Protein AF-A0A7K9JG70-F1 (afdb_monomer)

Organism: NCBI:txid381031

InterPro domains:
  IPR000834 Peptidase M14, carboxypeptidase A [PF00246] (1-98)
  IPR000834 Peptidase M14, carboxypeptidase A [PS52035] (1-98)
  IPR050753 Peptidase M14 domain-containing protein [PTHR11532] (1-98)
  IPR057247 Zinc carboxypeptidases, zinc-binding region 2 [PS00133] (13-23)

Foldseek 3Di:
DPPDPDDDDDDDDDQFQAAEADDQADPDPPDFADPDADPPNVVRQVVRLVVQCPDPQSVDPPDDGSDDDDCVVVSRYDHNRRVGHDPPDPNNCVVPPD

Structure (mmCIF, N/CA/C/O backbone):
data_AF-A0A7K9JG70-F1
#
_entry.id   AF-A0A7K9JG70-F1
#
loop_
_atom_site.group_PDB
_atom_site.id
_atom_site.type_symb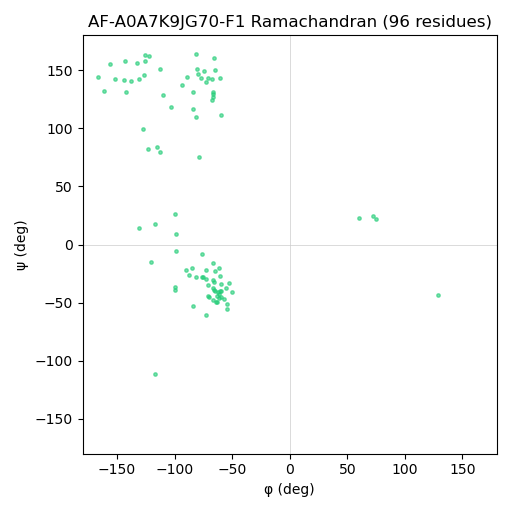ol
_atom_site.label_atom_id
_atom_site.label_alt_id
_atom_site.label_comp_id
_atom_site.label_asym_id
_atom_site.label_entity_id
_atom_site.label_seq_id
_atom_site.pdbx_PDB_ins_code
_atom_site.Cartn_x
_atom_site.Cartn_y
_atom_site.Cartn_z
_atom_site.occupancy
_atom_site.B_iso_or_equiv
_atom_site.auth_seq_id
_atom_site.auth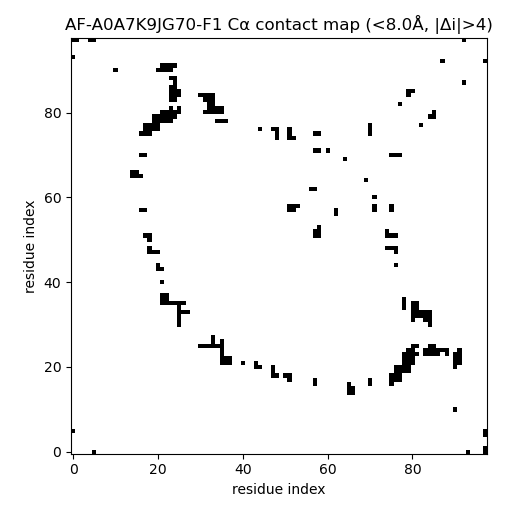_comp_id
_atom_site.auth_asym_id
_atom_site.auth_atom_id
_atom_site.pdbx_PDB_model_num
ATOM 1 N N . MET A 1 1 ? -14.573 10.671 7.419 1.00 67.69 1 MET A N 1
ATOM 2 C CA . MET A 1 1 ? -15.121 9.327 7.702 1.00 67.69 1 MET A CA 1
ATOM 3 C C . MET A 1 1 ? -15.716 9.270 9.112 1.00 67.69 1 MET A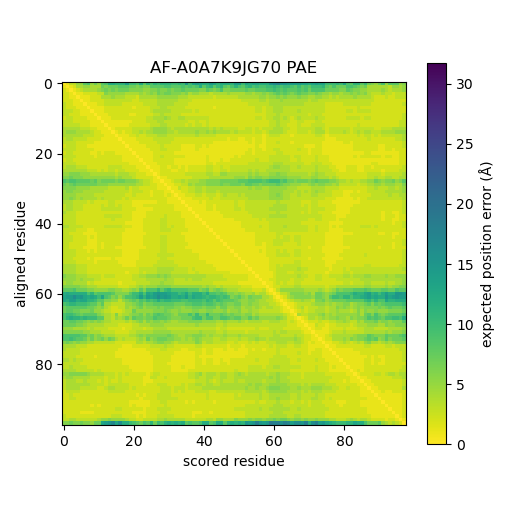 C 1
ATOM 5 O O . MET A 1 1 ? -15.209 8.562 9.954 1.00 67.69 1 MET A O 1
ATOM 9 N N . GLN A 1 2 ? -16.772 10.040 9.401 1.00 83.69 2 GLN A N 1
ATOM 10 C CA . GLN A 1 2 ? -17.353 10.103 10.763 1.00 83.69 2 GLN A CA 1
ATOM 11 C C . GLN A 1 2 ? -18.826 9.679 10.817 1.00 83.69 2 GLN A C 1
ATOM 13 O O . GLN A 1 2 ? -19.368 9.421 11.883 1.00 83.69 2 GLN A O 1
ATOM 18 N N . ARG A 1 3 ? -19.490 9.610 9.657 1.00 92.38 3 ARG A N 1
ATOM 19 C CA . ARG A 1 3 ? -20.919 9.290 9.566 1.00 92.38 3 ARG A CA 1
ATOM 20 C C . ARG A 1 3 ? -21.210 7.789 9.649 1.00 92.38 3 ARG A C 1
ATOM 22 O O . ARG A 1 3 ? -22.298 7.415 10.068 1.00 92.38 3 ARG A O 1
ATOM 29 N N . TYR A 1 4 ? -20.266 6.953 9.221 1.00 94.38 4 TYR A N 1
ATOM 30 C CA . TYR A 1 4 ? -20.413 5.501 9.179 1.00 94.38 4 TYR A CA 1
ATOM 31 C C . TYR A 1 4 ? -19.190 4.837 9.817 1.00 94.38 4 TYR A C 1
ATOM 33 O O . TYR A 1 4 ? -18.079 5.329 9.594 1.00 94.38 4 TYR A O 1
ATOM 41 N N . PRO A 1 5 ? -19.375 3.730 10.558 1.00 94.62 5 PRO A N 1
ATOM 42 C CA . PRO A 1 5 ? -18.284 2.971 11.159 1.00 94.62 5 PRO A CA 1
ATOM 43 C C . PRO A 1 5 ? -17.619 2.081 10.098 1.00 94.62 5 PRO A C 1
ATOM 45 O O . PRO A 1 5 ? -17.881 0.881 10.013 1.00 94.62 5 PRO A O 1
ATOM 48 N N . PHE A 1 6 ? -16.815 2.684 9.221 1.00 95.25 6 PHE A N 1
ATOM 49 C CA . PHE A 1 6 ? -16.050 1.937 8.223 1.00 95.25 6 PHE A CA 1
ATOM 50 C C . PHE A 1 6 ? -14.985 1.074 8.913 1.00 95.25 6 PHE A C 1
ATOM 52 O O . PHE A 1 6 ? -14.228 1.576 9.731 1.00 95.25 6 PHE A O 1
ATOM 59 N N . VAL A 1 7 ? -14.928 -0.217 8.570 1.00 95.44 7 VAL A N 1
ATOM 60 C CA . VAL A 1 7 ? -13.969 -1.179 9.157 1.00 95.44 7 VAL A CA 1
ATOM 61 C C . VAL A 1 7 ? -12.770 -1.420 8.238 1.00 95.44 7 VAL A C 1
ATOM 63 O O . VAL A 1 7 ? -11.646 -1.585 8.696 1.00 95.44 7 VAL A O 1
ATOM 66 N N . LEU A 1 8 ? -13.005 -1.442 6.927 1.00 95.69 8 LEU A N 1
ATOM 67 C CA . LEU A 1 8 ? -11.981 -1.619 5.906 1.00 95.69 8 LEU A CA 1
ATOM 68 C C . LEU A 1 8 ? -12.267 -0.654 4.761 1.00 95.69 8 LEU A C 1
ATOM 70 O O . LEU A 1 8 ? -13.422 -0.456 4.377 1.00 95.69 8 LEU A O 1
ATOM 74 N N . SER A 1 9 ? -11.215 -0.064 4.207 1.00 95.94 9 SER A N 1
ATOM 75 C CA . SER A 1 9 ? -11.310 0.810 3.045 1.00 95.94 9 SER A CA 1
ATOM 76 C C . SER A 1 9 ? -10.108 0.617 2.129 1.00 95.94 9 SER A C 1
ATOM 78 O O . SER A 1 9 ? -9.058 0.139 2.552 1.00 95.94 9 SER A O 1
ATOM 80 N N . ALA A 1 10 ? -10.289 0.984 0.866 1.00 96.94 10 ALA A N 1
ATOM 81 C CA . ALA A 1 10 ? -9.229 1.100 -0.120 1.00 96.94 10 ALA A CA 1
ATOM 82 C C . ALA A 1 10 ? -9.555 2.292 -1.025 1.00 96.94 10 ALA A C 1
ATOM 84 O O . ALA A 1 10 ? -10.721 2.514 -1.363 1.00 96.94 10 ALA A O 1
ATOM 85 N N . ASN A 1 11 ? -8.539 3.053 -1.420 1.00 95.75 11 ASN A N 1
ATOM 86 C CA . ASN A 1 11 ? -8.646 4.054 -2.477 1.00 95.75 11 ASN A CA 1
ATOM 87 C C . ASN A 1 11 ? -7.806 3.620 -3.681 1.00 95.75 11 ASN A C 1
ATOM 89 O O . ASN A 1 11 ? -6.853 2.857 -3.550 1.00 95.75 11 ASN A O 1
ATOM 93 N N . LEU A 1 12 ? -8.228 4.038 -4.873 1.00 96.88 12 LEU A N 1
ATOM 94 C CA . LEU A 1 12 ? -7.643 3.588 -6.131 1.00 96.88 12 LEU A CA 1
ATOM 95 C C . LEU A 1 12 ? -6.881 4.738 -6.779 1.00 96.88 12 LEU A C 1
ATOM 97 O O . LEU A 1 12 ? -7.427 5.823 -6.975 1.00 96.88 12 LEU A O 1
ATOM 101 N N . HIS A 1 13 ? -5.632 4.465 -7.137 1.00 95.56 13 HIS A N 1
ATOM 102 C CA . HIS A 1 13 ? -4.734 5.383 -7.825 1.00 95.56 13 HIS A CA 1
ATOM 103 C C . HIS A 1 13 ? -4.256 4.766 -9.145 1.00 95.56 13 HIS A C 1
ATOM 105 O O . HIS A 1 13 ? -4.341 3.555 -9.349 1.00 95.56 13 HIS A O 1
ATOM 111 N N . GLY A 1 14 ? -3.747 5.611 -10.041 1.00 94.31 14 GLY A N 1
ATOM 112 C CA . GLY A 1 14 ? -3.067 5.200 -11.268 1.00 94.31 14 GLY A CA 1
ATOM 113 C C . GLY A 1 14 ? -1.683 5.842 -11.365 1.00 94.31 14 GLY A C 1
ATOM 114 O O . GLY A 1 14 ? -1.432 6.869 -10.741 1.00 94.31 14 GLY A O 1
ATOM 115 N N . GLY A 1 15 ? -0.798 5.231 -12.153 1.00 93.06 15 GLY A N 1
ATOM 116 C CA . GLY A 1 15 ? 0.587 5.674 -12.364 1.00 93.06 15 GLY A CA 1
ATOM 117 C C . GLY A 1 15 ? 1.582 4.538 -12.145 1.00 93.06 15 GLY A C 1
ATOM 118 O O . GLY A 1 15 ? 2.438 4.294 -12.981 1.00 93.06 15 GLY A O 1
ATOM 119 N N . GLU A 1 16 ? 1.378 3.757 -11.089 1.00 94.00 16 GLU A N 1
ATOM 120 C CA . GLU A 1 16 ? 2.121 2.526 -10.825 1.00 94.00 16 GLU A CA 1
ATOM 121 C C . GLU A 1 16 ? 1.175 1.346 -10.633 1.00 94.00 16 GLU A C 1
ATOM 123 O O . GLU A 1 16 ? -0.023 1.510 -10.397 1.00 94.00 16 GLU A O 1
ATOM 128 N N . LEU A 1 17 ? 1.727 0.139 -10.736 1.00 94.25 17 LEU A N 1
ATOM 129 C CA . LEU A 1 17 ? 0.986 -1.097 -10.515 1.00 94.25 17 LEU A CA 1
ATOM 130 C C . LEU A 1 17 ? 1.558 -1.811 -9.285 1.00 94.25 17 LEU A C 1
ATOM 132 O O . LEU A 1 17 ? 2.433 -2.676 -9.388 1.00 94.25 17 LEU A O 1
ATOM 136 N N . VAL A 1 18 ? 1.069 -1.376 -8.125 1.00 96.00 18 VAL A N 1
ATOM 137 C CA . VAL A 1 18 ? 1.478 -1.774 -6.773 1.00 96.00 18 VAL A CA 1
ATOM 138 C C . VAL A 1 18 ? 0.320 -1.515 -5.806 1.00 96.00 18 VAL A C 1
ATOM 140 O O . VAL A 1 18 ? -0.523 -0.656 -6.069 1.00 96.00 18 VAL A O 1
ATOM 143 N N . VAL A 1 19 ? 0.274 -2.237 -4.689 1.00 97.88 19 VAL A N 1
ATOM 144 C CA . VAL A 1 19 ? -0.598 -1.914 -3.554 1.00 97.88 19 VAL A CA 1
ATOM 145 C C . VAL A 1 19 ? 0.236 -1.266 -2.456 1.00 97.88 19 VAL A C 1
ATOM 147 O O . VAL A 1 19 ? 1.158 -1.888 -1.924 1.00 97.88 19 VAL A O 1
ATOM 150 N N . THR A 1 20 ? -0.082 -0.022 -2.111 1.00 97.62 20 THR A N 1
ATOM 151 C CA . THR A 1 20 ? 0.531 0.655 -0.968 1.00 97.62 20 THR A CA 1
ATOM 152 C C . THR A 1 20 ? -0.270 0.384 0.298 1.00 97.62 20 THR A C 1
ATOM 154 O O . THR A 1 20 ? -1.496 0.272 0.264 1.00 97.62 20 THR A O 1
ATOM 157 N N . TYR A 1 21 ? 0.423 0.257 1.424 1.00 98.06 21 TYR A N 1
ATOM 158 C CA . TYR A 1 21 ? -0.206 0.139 2.735 1.00 98.06 21 TYR A CA 1
ATOM 159 C C . TYR A 1 21 ? 0.452 1.080 3.756 1.00 98.06 21 TYR A C 1
ATOM 161 O O . TYR A 1 21 ? 1.616 1.452 3.569 1.00 98.06 21 TYR A O 1
ATOM 169 N N . PRO A 1 22 ? -0.264 1.473 4.828 1.00 97.88 22 PRO A N 1
ATOM 170 C CA . PRO A 1 22 ? 0.197 2.530 5.724 1.00 97.88 22 PRO A CA 1
ATOM 171 C C . PRO A 1 22 ? 1.477 2.170 6.506 1.00 97.88 22 PRO A C 1
ATOM 173 O O . PRO A 1 22 ? 1.808 0.996 6.681 1.00 97.88 22 PRO A O 1
ATOM 176 N N . PHE A 1 23 ? 2.207 3.147 7.046 1.00 97.88 23 PHE A N 1
ATOM 177 C CA . PHE A 1 23 ? 1.994 4.588 6.853 1.00 97.88 23 PHE A CA 1
ATOM 178 C C . PHE A 1 23 ? 2.567 5.099 5.527 1.00 97.88 23 PHE A C 1
ATOM 180 O O . PHE A 1 23 ? 3.557 4.558 5.031 1.00 97.88 23 PHE A O 1
ATOM 187 N N . ASP A 1 24 ? 1.962 6.155 4.985 1.00 97.56 24 ASP A N 1
ATOM 188 C CA . ASP A 1 24 ? 2.438 6.871 3.799 1.00 97.56 24 ASP A CA 1
ATOM 189 C C . ASP A 1 24 ? 3.442 7.979 4.154 1.00 97.56 24 ASP A C 1
ATOM 191 O O . ASP A 1 24 ? 4.303 8.316 3.342 1.00 97.56 24 ASP A O 1
ATOM 195 N N . MET A 1 25 ? 3.382 8.534 5.366 1.00 97.25 25 MET A N 1
ATOM 196 C CA . MET A 1 25 ? 4.356 9.516 5.845 1.00 97.25 25 MET A CA 1
ATOM 197 C C . MET A 1 25 ? 5.498 8.862 6.634 1.00 97.25 25 MET A C 1
ATOM 199 O O . MET A 1 25 ? 5.290 8.013 7.502 1.00 97.25 25 MET A O 1
ATOM 203 N N . TH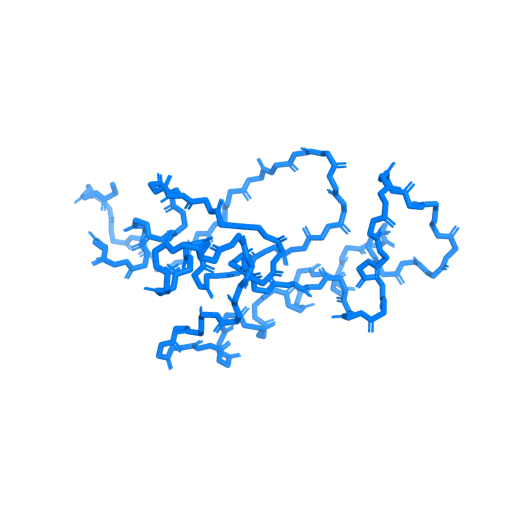R A 1 26 ? 6.727 9.307 6.376 1.00 97.12 26 THR A N 1
ATOM 204 C CA . THR A 1 26 ? 7.908 8.912 7.154 1.00 97.12 26 THR A CA 1
ATOM 205 C C . THR A 1 26 ? 7.847 9.458 8.583 1.00 97.12 26 THR A C 1
ATOM 207 O O . THR A 1 26 ? 7.444 10.598 8.819 1.00 97.12 26 THR A O 1
ATOM 210 N N . ARG A 1 27 ? 8.315 8.676 9.563 1.00 93.62 27 ARG A N 1
ATOM 211 C CA . ARG A 1 27 ? 8.471 9.161 10.951 1.00 93.62 27 ARG A CA 1
ATOM 212 C C . ARG A 1 27 ? 9.543 10.239 11.067 1.00 93.62 27 ARG A C 1
ATOM 214 O O . ARG A 1 27 ? 9.402 11.181 11.845 1.00 93.62 27 ARG A O 1
ATOM 221 N N . THR A 1 28 ? 10.623 10.096 10.307 1.00 94.75 28 THR A N 1
ATOM 222 C CA . THR A 1 28 ? 11.711 11.072 10.272 1.00 94.75 28 THR A CA 1
ATOM 223 C C . THR A 1 28 ? 11.381 12.199 9.290 1.00 94.75 28 THR A C 1
ATOM 225 O O . THR A 1 28 ? 11.300 11.956 8.085 1.00 94.75 28 THR A O 1
ATOM 228 N N . TYR A 1 29 ? 11.254 13.441 9.781 1.00 87.38 29 TYR A N 1
ATOM 229 C CA . TYR A 1 29 ? 10.727 14.572 8.992 1.00 87.38 29 TYR A CA 1
ATOM 230 C C . TYR A 1 29 ? 11.539 14.911 7.728 1.00 87.38 29 TYR A C 1
ATOM 232 O O . TYR A 1 29 ? 10.995 15.472 6.784 1.00 87.38 29 TYR A O 1
ATOM 240 N N . TRP A 1 30 ? 12.841 14.605 7.709 1.00 90.44 30 TRP A N 1
ATOM 241 C CA . TRP A 1 30 ? 13.741 14.924 6.592 1.00 90.44 30 TRP A CA 1
ATOM 242 C C . TRP A 1 30 ? 13.990 13.753 5.641 1.00 90.44 30 TRP A C 1
ATOM 244 O O . TRP A 1 30 ? 14.681 13.918 4.635 1.00 90.44 30 TRP A O 1
ATOM 254 N N . LYS A 1 31 ? 13.488 12.554 5.953 1.00 95.81 31 LYS A N 1
ATOM 255 C CA . LYS A 1 31 ? 13.654 11.400 5.069 1.00 95.81 31 LYS A CA 1
ATOM 256 C C . LYS A 1 31 ? 12.579 11.414 3.994 1.00 95.81 31 LYS A C 1
ATOM 258 O O . LYS A 1 31 ? 11.398 11.510 4.297 1.00 95.81 31 LYS A O 1
ATOM 263 N N . ALA A 1 32 ? 13.004 11.248 2.744 1.00 94.62 32 ALA A N 1
ATOM 264 C CA . ALA A 1 32 ? 12.090 11.047 1.623 1.00 94.62 32 ALA A CA 1
ATOM 265 C C . ALA A 1 32 ? 11.492 9.628 1.606 1.00 94.62 32 ALA A C 1
ATOM 267 O O . ALA A 1 32 ? 10.390 9.440 1.099 1.00 94.62 32 ALA A O 1
ATOM 268 N N . GLN A 1 33 ? 12.226 8.649 2.150 1.00 96.44 33 GLN A N 1
ATOM 269 C CA . GLN A 1 33 ? 11.842 7.241 2.217 1.00 96.44 33 GLN A CA 1
ATOM 270 C C . GLN A 1 33 ? 12.294 6.631 3.550 1.00 96.44 33 GLN A C 1
ATOM 272 O O . GLN A 1 33 ? 13.447 6.792 3.963 1.00 96.44 33 GLN A O 1
ATOM 277 N N . GLU A 1 34 ? 11.392 5.933 4.229 1.00 97.19 34 GLU A N 1
ATOM 278 C CA . GLU A 1 34 ? 11.650 5.208 5.473 1.00 97.19 34 GLU A CA 1
ATOM 279 C C . GLU A 1 34 ? 10.547 4.179 5.718 1.00 97.19 34 GLU A C 1
ATOM 281 O O . GLU A 1 34 ? 9.366 4.524 5.699 1.00 97.19 34 GLU A O 1
ATOM 286 N N . LEU A 1 35 ? 10.929 2.938 6.038 1.00 97.12 35 LEU A N 1
ATOM 287 C CA . LEU A 1 35 ? 9.968 1.947 6.512 1.00 97.12 35 LEU A CA 1
ATOM 288 C C . LEU A 1 35 ? 9.301 2.441 7.794 1.00 97.12 35 LEU A C 1
ATOM 290 O O . LEU A 1 35 ? 9.933 2.517 8.848 1.00 97.12 35 LEU A O 1
ATOM 294 N N . THR A 1 36 ? 8.012 2.752 7.680 1.00 97.50 36 THR A N 1
ATOM 295 C CA . THR A 1 36 ? 7.215 3.322 8.764 1.00 97.50 36 THR A CA 1
ATOM 296 C C . THR A 1 36 ? 6.007 2.421 9.026 1.00 97.50 36 THR A C 1
ATOM 298 O O . THR A 1 36 ? 4.924 2.668 8.491 1.00 97.50 36 THR A O 1
ATOM 301 N N . PRO A 1 37 ? 6.189 1.339 9.807 1.00 97.44 37 PRO A N 1
ATOM 302 C CA . PRO A 1 37 ? 5.140 0.357 10.034 1.00 97.44 37 PRO A CA 1
ATOM 303 C C . PRO A 1 37 ? 4.07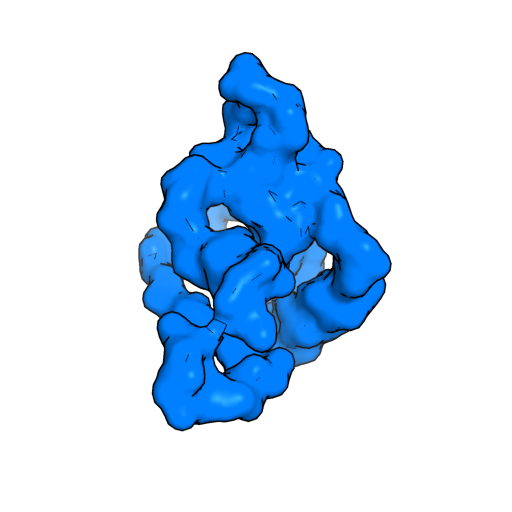2 0.894 10.991 1.00 97.44 37 PRO A C 1
ATOM 305 O O . PRO A 1 37 ? 4.353 1.681 11.905 1.00 97.44 37 PRO A O 1
ATOM 308 N N . THR A 1 38 ? 2.846 0.423 10.798 1.00 97.62 38 THR A N 1
ATOM 309 C CA . THR A 1 38 ? 1.752 0.585 11.759 1.00 97.62 38 THR A CA 1
ATOM 310 C C . THR A 1 38 ? 1.848 -0.464 12.877 1.00 97.62 38 THR A C 1
ATOM 312 O O . THR A 1 38 ? 2.537 -1.475 12.723 1.00 97.62 38 THR A O 1
ATOM 315 N N . PRO A 1 39 ? 1.143 -0.273 14.007 1.00 98.06 39 PRO A N 1
ATOM 316 C CA . PRO A 1 39 ? 0.908 -1.347 14.974 1.00 98.06 39 PRO A CA 1
ATOM 317 C C . PRO A 1 39 ? 0.305 -2.623 14.355 1.00 98.06 39 PRO A C 1
ATOM 319 O O . PRO A 1 39 ? 0.649 -3.722 14.782 1.00 98.06 39 PRO A O 1
ATOM 322 N N . ASP A 1 40 ? -0.529 -2.480 13.320 1.00 98.25 40 ASP A N 1
ATOM 323 C CA . ASP A 1 40 ? -1.208 -3.578 12.616 1.00 98.25 40 ASP A CA 1
ATOM 324 C C . ASP A 1 40 ? -0.524 -3.975 11.287 1.00 98.25 40 ASP A C 1
ATOM 326 O O . ASP A 1 40 ? -1.175 -4.492 10.375 1.00 98.25 40 ASP A O 1
ATOM 330 N N . ASP A 1 41 ? 0.790 -3.746 11.148 1.00 97.94 41 ASP A N 1
ATOM 331 C CA . ASP A 1 41 ? 1.546 -3.948 9.894 1.00 97.94 41 ASP A CA 1
ATOM 332 C C . ASP A 1 41 ? 1.311 -5.332 9.268 1.00 97.94 41 ASP A C 1
ATOM 334 O O . ASP A 1 41 ? 1.094 -5.447 8.061 1.00 97.94 41 ASP A O 1
ATOM 338 N N . GLY A 1 42 ? 1.255 -6.382 10.094 1.00 98.31 42 GLY A N 1
ATOM 339 C CA . GLY A 1 42 ? 0.992 -7.745 9.629 1.00 98.31 42 GLY A CA 1
ATOM 340 C C . GLY A 1 42 ? -0.359 -7.896 8.921 1.00 98.31 42 GLY A C 1
ATOM 341 O O . GLY A 1 42 ? -0.439 -8.559 7.885 1.00 98.31 42 GLY A O 1
ATOM 342 N N . VAL A 1 43 ? -1.409 -7.248 9.433 1.00 98.25 43 VAL A N 1
ATOM 343 C CA . VAL A 1 43 ? -2.752 -7.270 8.831 1.00 98.25 43 VAL A CA 1
ATOM 344 C C . VAL A 1 43 ? -2.756 -6.477 7.530 1.00 98.25 43 VAL A C 1
ATOM 346 O O . VAL A 1 43 ? -3.251 -6.967 6.516 1.00 98.25 43 VAL A O 1
ATOM 349 N N . PHE A 1 44 ? -2.157 -5.286 7.521 1.00 98.38 44 PHE A N 1
ATOM 350 C CA . PHE A 1 44 ? -2.084 -4.449 6.322 1.00 98.38 44 PHE A CA 1
ATOM 351 C C . PHE A 1 44 ? -1.288 -5.097 5.196 1.00 98.38 44 PHE A C 1
ATOM 353 O O . PHE A 1 44 ? -1.741 -5.120 4.050 1.00 98.38 44 PHE A O 1
ATOM 360 N N . ARG A 1 45 ? -0.138 -5.690 5.516 1.00 97.88 45 ARG A N 1
ATOM 361 C CA . ARG A 1 45 ? 0.668 -6.427 4.546 1.00 97.88 45 ARG A CA 1
ATOM 362 C C . ARG A 1 45 ? -0.093 -7.625 3.990 1.00 97.88 45 ARG A C 1
ATOM 364 O O . ARG A 1 45 ? -0.030 -7.876 2.786 1.00 97.88 45 ARG A O 1
ATOM 371 N N . TRP A 1 46 ? -0.828 -8.350 4.835 1.00 98.06 46 TRP A N 1
ATOM 372 C CA . TRP A 1 46 ? -1.678 -9.453 4.391 1.0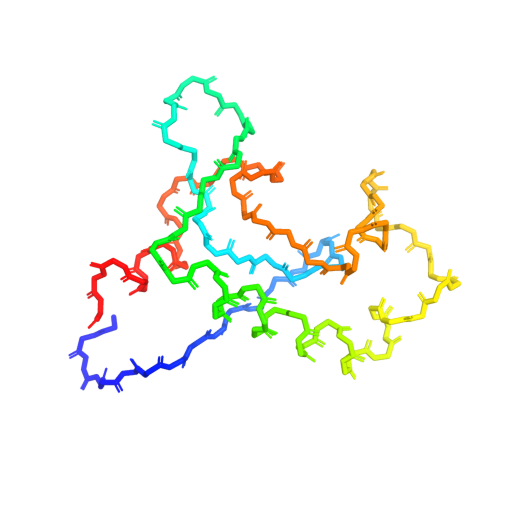0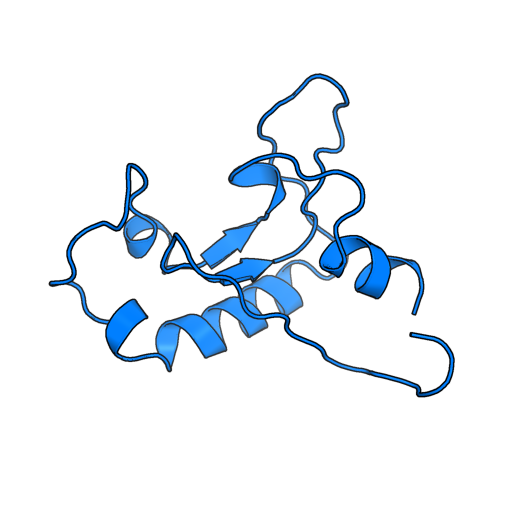 98.06 46 TRP A CA 1
ATOM 373 C C . TRP A 1 46 ? -2.797 -8.970 3.457 1.00 98.06 46 TRP A C 1
ATOM 375 O O . TRP A 1 46 ? -2.915 -9.495 2.350 1.00 98.06 46 TRP A O 1
ATOM 385 N N . LEU A 1 47 ? -3.548 -7.930 3.834 1.00 98.31 47 LEU A N 1
ATOM 386 C CA . LEU A 1 47 ? -4.607 -7.335 3.005 1.00 98.31 47 LEU A CA 1
ATOM 387 C C . LEU A 1 47 ? -4.076 -6.873 1.642 1.00 98.31 47 LEU A C 1
ATOM 389 O O . LEU A 1 47 ? -4.661 -7.195 0.605 1.00 98.31 47 LEU A O 1
ATOM 393 N N . ALA A 1 48 ? -2.940 -6.171 1.635 1.00 98.25 48 ALA A N 1
ATOM 394 C CA . ALA A 1 48 ? -2.291 -5.723 0.409 1.00 98.25 48 ALA A CA 1
ATOM 395 C C . ALA A 1 48 ? -1.885 -6.909 -0.477 1.00 98.25 48 ALA A C 1
ATOM 397 O O . ALA A 1 48 ? -2.121 -6.896 -1.686 1.00 98.25 48 ALA A O 1
ATOM 398 N N . THR A 1 49 ? -1.335 -7.966 0.129 1.00 97.56 49 THR A N 1
ATOM 399 C CA . THR A 1 49 ? -0.910 -9.179 -0.586 1.00 97.56 49 THR A CA 1
ATOM 400 C C . THR A 1 49 ? -2.100 -9.913 -1.200 1.00 97.56 49 THR A C 1
ATOM 402 O O . THR A 1 49 ? -2.006 -10.372 -2.335 1.00 97.56 49 THR A O 1
ATOM 405 N N . VAL A 1 50 ? -3.236 -9.993 -0.499 1.00 97.75 50 VAL A N 1
ATOM 406 C CA . VAL A 1 50 ? -4.464 -10.619 -1.021 1.00 97.75 50 VAL A CA 1
ATOM 407 C C . VAL A 1 50 ? -4.942 -9.915 -2.292 1.00 97.75 50 VAL A C 1
ATOM 409 O O . VAL A 1 50 ? -5.255 -10.578 -3.285 1.00 97.75 50 VAL A O 1
ATOM 412 N N . TYR A 1 51 ? -4.961 -8.580 -2.306 1.00 97.75 51 TYR A N 1
ATOM 413 C CA . TYR A 1 51 ? -5.331 -7.828 -3.507 1.00 97.75 51 TYR A CA 1
ATOM 414 C C . TYR A 1 51 ? -4.298 -8.008 -4.628 1.00 97.75 51 TYR A C 1
ATOM 416 O O . TYR A 1 51 ? -4.651 -8.331 -5.762 1.00 97.75 51 TYR A O 1
ATOM 424 N N . ALA A 1 52 ? -3.012 -7.855 -4.309 1.00 96.88 52 ALA A N 1
ATOM 425 C CA . ALA A 1 52 ? -1.929 -7.960 -5.282 1.00 96.88 52 ALA A CA 1
ATOM 426 C C . ALA A 1 52 ? -1.865 -9.339 -5.959 1.00 96.88 52 ALA A C 1
ATOM 428 O O . ALA A 1 52 ? -1.651 -9.424 -7.167 1.00 96.88 52 ALA A O 1
ATOM 429 N N . ALA A 1 53 ? -2.080 -10.416 -5.200 1.00 95.38 53 ALA A N 1
ATOM 430 C CA . ALA A 1 53 ? -2.050 -11.784 -5.710 1.00 95.38 53 ALA A CA 1
ATOM 431 C C . ALA A 1 53 ? -3.306 -12.161 -6.514 1.00 95.38 53 ALA A C 1
ATOM 433 O O . ALA A 1 53 ? -3.230 -13.015 -7.394 1.00 95.38 53 ALA A O 1
ATOM 434 N N . SER A 1 54 ? -4.457 -11.541 -6.229 1.00 96.38 54 SER A N 1
ATOM 435 C CA . SER A 1 54 ? -5.709 -11.802 -6.959 1.00 96.38 54 SER A CA 1
ATOM 436 C C . SER A 1 54 ? -5.844 -10.987 -8.248 1.00 96.38 54 SER A C 1
ATOM 438 O O . SER A 1 54 ? -6.596 -11.366 -9.147 1.00 96.38 54 SER A O 1
ATOM 440 N N . ASN A 1 55 ? -5.097 -9.890 -8.385 1.00 95.56 55 ASN A N 1
ATOM 441 C CA . ASN A 1 55 ? -5.062 -9.102 -9.607 1.00 95.56 55 ASN A CA 1
ATOM 442 C C . ASN A 1 55 ? -4.112 -9.735 -10.643 1.00 95.56 55 ASN A C 1
ATOM 444 O O . ASN A 1 55 ? -2.893 -9.676 -10.498 1.00 95.56 55 ASN A O 1
ATOM 448 N N . LEU A 1 56 ? -4.667 -10.287 -11.730 1.00 93.19 56 LEU A N 1
ATOM 449 C CA . LEU A 1 56 ? -3.895 -10.959 -12.790 1.00 93.19 56 LEU A CA 1
ATOM 450 C C . LEU A 1 56 ? -2.790 -10.081 -13.398 1.00 93.19 56 LEU A C 1
ATOM 452 O O . LEU A 1 56 ? -1.708 -10.578 -13.706 1.00 93.19 56 LEU A O 1
ATOM 456 N N . ALA A 1 57 ? -3.046 -8.781 -13.566 1.00 91.19 57 ALA A N 1
ATOM 457 C CA . ALA A 1 57 ? -2.063 -7.863 -14.130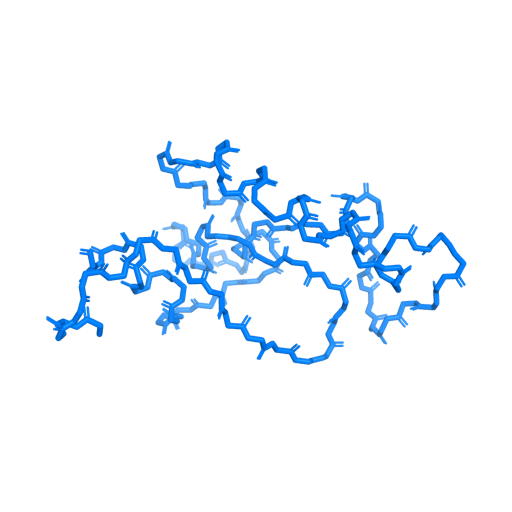 1.00 91.19 57 ALA A CA 1
ATOM 458 C C . ALA A 1 57 ? -0.908 -7.596 -13.156 1.00 91.19 57 ALA A C 1
ATOM 460 O O . ALA A 1 57 ? 0.227 -7.463 -13.600 1.00 91.19 57 ALA A O 1
ATOM 461 N N . MET A 1 58 ? -1.171 -7.547 -11.845 1.00 92.94 58 MET A N 1
ATOM 462 C CA . MET A 1 58 ? -0.125 -7.452 -10.819 1.00 92.94 58 MET A CA 1
ATOM 463 C C . MET A 1 58 ? 0.663 -8.763 -10.698 1.00 92.94 58 MET A C 1
ATOM 465 O O . MET A 1 58 ? 1.891 -8.728 -10.638 1.00 92.94 58 MET A O 1
ATOM 469 N N . ALA A 1 59 ? -0.027 -9.907 -10.688 1.00 89.50 59 ALA A N 1
ATOM 470 C CA . ALA A 1 59 ? 0.560 -11.232 -10.484 1.00 89.50 59 ALA A CA 1
ATOM 471 C C . ALA A 1 59 ? 1.370 -11.757 -11.685 1.00 89.50 59 ALA A C 1
ATOM 473 O O . ALA A 1 59 ? 2.218 -12.633 -11.514 1.00 89.50 59 ALA A O 1
ATOM 474 N N . SER A 1 60 ? 1.129 -11.242 -12.893 1.00 88.06 60 SER A N 1
ATOM 475 C CA . SER A 1 60 ? 1.875 -11.643 -14.089 1.00 88.06 60 SER A CA 1
ATOM 476 C C . SER A 1 60 ? 3.341 -11.198 -14.027 1.00 88.06 60 SER A C 1
ATOM 478 O O . SER A 1 60 ? 3.636 -10.008 -13.914 1.00 88.06 60 SER A O 1
ATOM 480 N N . GLY A 1 61 ? 4.264 -12.156 -14.168 1.00 80.94 61 GLY A N 1
ATOM 481 C CA . GLY A 1 61 ? 5.711 -11.906 -14.201 1.00 80.94 61 GLY A CA 1
ATOM 482 C C . GLY A 1 61 ? 6.235 -11.325 -15.520 1.00 80.94 61 GLY A C 1
ATOM 483 O O . GLY A 1 61 ? 7.393 -10.925 -15.591 1.00 80.94 61 GLY A O 1
ATOM 484 N N . GLU A 1 62 ? 5.403 -11.258 -16.562 1.00 82.31 62 GLU A N 1
ATOM 485 C CA . GLU A 1 62 ? 5.797 -10.787 -17.901 1.00 82.31 62 GLU A CA 1
ATOM 486 C C . GLU A 1 62 ? 5.410 -9.322 -18.167 1.00 82.31 62 GLU A C 1
ATOM 488 O O . GLU A 1 62 ? 5.509 -8.826 -19.292 1.00 82.31 62 GLU A O 1
ATOM 493 N N . ARG A 1 63 ? 4.950 -8.595 -17.143 1.00 83.44 63 ARG A N 1
ATOM 494 C CA . ARG A 1 63 ? 4.497 -7.211 -17.310 1.00 83.44 63 ARG A CA 1
ATOM 495 C C . ARG A 1 63 ? 5.661 -6.229 -17.439 1.00 83.44 63 ARG A C 1
ATOM 497 O O . ARG A 1 63 ? 6.674 -6.317 -16.747 1.00 83.44 63 ARG A O 1
ATOM 504 N N . ARG A 1 64 ? 5.472 -5.213 -18.284 1.00 85.44 64 ARG A N 1
ATOM 505 C CA . ARG A 1 64 ? 6.380 -4.062 -18.355 1.00 85.44 64 ARG A CA 1
ATOM 506 C C . ARG A 1 64 ? 6.219 -3.192 -17.101 1.00 85.44 64 ARG A C 1
ATOM 508 O O . ARG A 1 64 ? 5.105 -2.999 -16.617 1.00 85.44 64 ARG A O 1
ATOM 515 N N . ARG A 1 65 ? 7.330 -2.633 -16.611 1.00 88.50 65 ARG A N 1
ATOM 516 C CA . ARG A 1 65 ? 7.328 -1.596 -15.564 1.00 88.50 65 ARG A CA 1
ATOM 517 C C . ARG A 1 65 ? 6.568 -0.356 -16.039 1.00 88.50 65 ARG A C 1
ATOM 519 O O . ARG A 1 65 ? 6.662 -0.007 -17.218 1.00 88.50 65 ARG A O 1
ATOM 526 N N . CYS A 1 66 ? 5.844 0.297 -15.132 1.00 88.88 66 CYS A N 1
ATOM 527 C CA . CYS A 1 66 ? 5.152 1.547 -15.439 1.00 88.88 66 CYS A CA 1
ATOM 528 C C . CYS A 1 66 ? 6.171 2.686 -15.559 1.00 88.88 66 CYS A C 1
ATOM 530 O O . CYS A 1 66 ? 6.343 3.230 -16.653 1.00 88.88 66 CYS A O 1
ATOM 532 N N . HIS A 1 67 ? 6.913 2.968 -14.484 1.00 88.56 67 HIS A N 1
ATOM 533 C CA . HIS A 1 67 ? 8.030 3.908 -14.498 1.00 88.56 67 HIS A CA 1
ATOM 534 C C . HIS A 1 67 ? 9.360 3.218 -14.162 1.00 88.56 67 HIS A C 1
ATOM 536 O O . HIS A 1 67 ? 9.886 2.459 -14.980 1.00 88.56 67 HIS A O 1
ATOM 542 N N . TYR A 1 68 ? 9.940 3.520 -12.998 1.00 86.94 68 TYR A N 1
ATOM 543 C CA . TYR A 1 68 ? 11.315 3.146 -12.658 1.00 86.94 68 TYR A CA 1
ATOM 544 C C . TYR A 1 68 ? 11.387 1.903 -11.763 1.00 86.94 68 TYR A C 1
ATOM 546 O O . TYR A 1 68 ? 12.243 1.035 -11.968 1.00 86.94 68 TYR A O 1
ATOM 554 N N . ASP A 1 69 ? 10.460 1.798 -10.810 1.00 89.38 69 ASP A N 1
ATOM 555 C CA . ASP A 1 69 ? 10.476 0.774 -9.773 1.00 89.38 69 ASP A CA 1
ATOM 556 C C . ASP A 1 69 ? 9.948 -0.581 -10.263 1.00 89.38 69 ASP A C 1
ATOM 558 O O . ASP A 1 69 ? 9.062 -0.690 -11.113 1.00 89.38 69 ASP A O 1
ATOM 562 N N . ASP A 1 70 ? 10.524 -1.647 -9.710 1.00 90.88 70 ASP A N 1
ATOM 563 C CA . ASP A 1 70 ? 10.146 -3.031 -9.992 1.00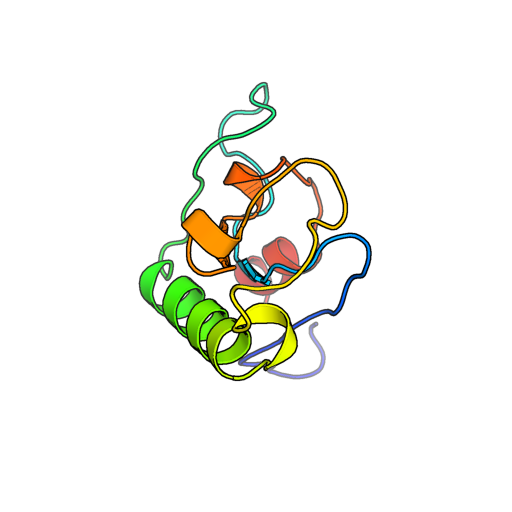 90.88 70 ASP A CA 1
ATOM 564 C C . ASP A 1 70 ? 9.511 -3.670 -8.758 1.00 90.88 70 ASP A C 1
ATOM 566 O O . ASP A 1 70 ? 10.154 -4.414 -8.010 1.00 90.88 70 ASP A O 1
ATOM 570 N N . PHE A 1 71 ? 8.234 -3.364 -8.533 1.00 92.25 71 PHE A N 1
ATOM 571 C CA . PHE A 1 71 ? 7.503 -3.854 -7.364 1.00 92.25 71 PHE A CA 1
ATOM 572 C C . PHE A 1 71 ? 7.283 -5.370 -7.361 1.00 92.25 71 PHE A C 1
ATOM 574 O O . PHE A 1 71 ? 7.011 -5.934 -6.301 1.00 92.25 71 PHE A O 1
ATOM 581 N N . MET A 1 72 ? 7.463 -6.059 -8.494 1.00 89.50 72 MET A N 1
ATOM 582 C CA . MET A 1 72 ? 7.349 -7.523 -8.550 1.00 89.50 72 MET A CA 1
ATOM 583 C C . MET A 1 72 ? 8.354 -8.203 -7.618 1.00 89.50 72 MET A C 1
ATOM 585 O O . MET A 1 72 ? 8.032 -9.208 -6.988 1.00 89.50 72 MET A O 1
ATOM 589 N N . ARG A 1 73 ? 9.544 -7.607 -7.447 1.00 85.94 73 ARG A N 1
ATOM 590 C CA . ARG A 1 73 ? 10.591 -8.099 -6.533 1.00 85.94 73 ARG A CA 1
ATOM 591 C C . ARG A 1 73 ? 10.153 -8.138 -5.070 1.00 85.94 73 ARG A C 1
ATOM 593 O O . ARG A 1 73 ? 10.754 -8.852 -4.273 1.00 85.94 73 ARG A O 1
ATOM 600 N N . PHE A 1 74 ? 9.112 -7.383 -4.733 1.00 85.62 74 PHE A N 1
ATOM 601 C CA . PHE A 1 74 ? 8.576 -7.243 -3.383 1.00 85.62 74 PHE A CA 1
ATOM 602 C C . PHE A 1 74 ? 7.131 -7.753 -3.278 1.00 85.62 74 PHE A C 1
ATOM 604 O O . PHE A 1 74 ? 6.427 -7.425 -2.328 1.00 85.62 74 PHE A O 1
ATOM 611 N N . GLY A 1 75 ? 6.671 -8.560 -4.243 1.00 91.69 75 GLY A N 1
ATOM 612 C CA . GLY A 1 75 ? 5.318 -9.125 -4.237 1.00 91.69 75 GLY A CA 1
ATOM 613 C C . GLY A 1 75 ? 4.218 -8.125 -4.604 1.00 91.69 75 GLY A C 1
ATOM 614 O O . GLY A 1 75 ? 3.063 -8.342 -4.257 1.00 91.69 75 GLY A O 1
ATOM 615 N N . ASN A 1 76 ? 4.565 -7.038 -5.303 1.00 95.25 76 ASN A N 1
ATOM 616 C CA . ASN A 1 76 ? 3.664 -5.952 -5.710 1.00 95.25 76 ASN A CA 1
ATOM 617 C C . ASN A 1 76 ? 2.982 -5.216 -4.548 1.00 95.25 76 ASN A C 1
ATOM 619 O O . ASN A 1 76 ? 1.942 -4.586 -4.743 1.00 95.25 76 ASN A O 1
ATOM 623 N N . VAL A 1 77 ? 3.576 -5.271 -3.359 1.00 97.12 77 VAL A N 1
ATOM 624 C CA . VAL A 1 77 ? 3.118 -4.546 -2.174 1.00 97.12 77 VAL A CA 1
ATOM 625 C C . VAL A 1 77 ? 4.262 -3.723 -1.602 1.00 97.12 77 VAL A C 1
ATOM 627 O O . VAL A 1 77 ? 5.421 -4.138 -1.661 1.00 97.12 77 VAL A O 1
ATOM 630 N N . VAL A 1 78 ? 3.955 -2.556 -1.044 1.00 97.31 78 VAL A N 1
ATOM 631 C CA . VAL A 1 78 ? 4.969 -1.687 -0.438 1.00 97.31 78 VAL A CA 1
ATOM 632 C C . VAL A 1 78 ? 4.365 -0.841 0.680 1.00 97.31 78 VAL A C 1
ATOM 634 O O . VAL A 1 78 ? 3.232 -0.379 0.578 1.00 97.31 78 VAL A O 1
ATOM 637 N N . ASN A 1 79 ? 5.120 -0.621 1.754 1.00 97.75 79 ASN A N 1
ATOM 638 C CA . ASN A 1 79 ? 4.770 0.397 2.741 1.00 97.75 79 ASN A CA 1
ATOM 639 C C . ASN A 1 79 ? 4.885 1.782 2.081 1.00 97.75 79 ASN A C 1
ATOM 641 O O . ASN A 1 79 ? 5.906 2.062 1.450 1.00 97.75 79 ASN A O 1
ATOM 645 N N . GLY A 1 80 ? 3.875 2.639 2.220 1.00 97.44 80 GLY A N 1
ATOM 646 C CA . GLY A 1 80 ? 3.811 3.920 1.508 1.00 97.44 80 GLY A CA 1
ATOM 647 C C . GLY A 1 80 ? 5.055 4.782 1.718 1.00 97.44 80 GLY A C 1
ATOM 648 O O . GLY A 1 80 ? 5.743 5.125 0.757 1.00 97.44 80 GLY A O 1
ATOM 649 N N . ALA A 1 81 ? 5.442 4.986 2.976 1.00 97.69 81 ALA A N 1
ATOM 650 C CA . ALA A 1 81 ? 6.621 5.756 3.360 1.00 97.69 81 ALA A CA 1
ATOM 651 C C . ALA A 1 81 ? 7.946 5.120 2.902 1.00 97.69 81 ALA A C 1
ATOM 653 O O . ALA A 1 81 ? 8.942 5.825 2.749 1.00 97.69 81 ALA A O 1
ATOM 654 N N . SER A 1 82 ? 7.983 3.805 2.652 1.00 96.56 82 SER A N 1
ATOM 655 C CA . SER A 1 82 ? 9.153 3.141 2.055 1.00 96.56 82 SER A CA 1
ATOM 656 C C . SER A 1 82 ? 9.309 3.468 0.575 1.00 96.56 82 SER A C 1
ATOM 658 O O . SER A 1 82 ? 10.430 3.469 0.073 1.00 96.56 82 SER A O 1
ATOM 660 N N . TRP A 1 83 ? 8.203 3.734 -0.124 1.00 95.56 83 TRP A N 1
ATOM 661 C CA . TRP A 1 83 ? 8.226 4.123 -1.528 1.00 95.56 83 TRP A CA 1
ATOM 662 C C . TRP A 1 83 ? 8.460 5.624 -1.695 1.00 95.56 83 TRP A C 1
ATOM 664 O O . TRP A 1 83 ? 9.382 6.016 -2.404 1.00 95.56 83 TRP A O 1
ATOM 674 N N . HIS A 1 84 ? 7.663 6.469 -1.045 1.00 94.12 84 HIS A N 1
ATOM 675 C CA . HIS A 1 84 ? 7.902 7.908 -0.933 1.00 94.12 84 HIS A CA 1
ATOM 676 C C . HIS A 1 84 ? 6.989 8.511 0.136 1.00 94.12 84 HIS A C 1
ATOM 678 O O . HIS A 1 84 ? 5.839 8.113 0.283 1.00 94.12 84 HIS A O 1
ATOM 684 N N . THR A 1 85 ? 7.498 9.499 0.868 1.00 95.75 85 THR A N 1
ATOM 685 C CA . THR A 1 85 ? 6.726 10.182 1.910 1.00 95.75 85 THR A CA 1
ATOM 686 C C . THR A 1 85 ? 5.569 10.992 1.310 1.00 95.75 85 THR A C 1
ATOM 688 O O . THR A 1 85 ? 5.776 11.831 0.429 1.00 95.75 85 THR A O 1
ATOM 691 N N . VAL A 1 86 ? 4.347 10.763 1.796 1.00 95.75 86 VAL A N 1
ATOM 692 C CA . VAL A 1 86 ? 3.147 11.535 1.435 1.00 95.75 86 VAL A CA 1
ATOM 693 C C . VAL A 1 86 ? 2.465 12.027 2.705 1.00 95.75 86 VAL A C 1
ATOM 695 O O . VAL A 1 86 ? 1.724 11.306 3.368 1.00 95.75 86 VAL A O 1
ATOM 698 N N . ALA A 1 87 ? 2.702 13.292 3.047 1.00 94.19 87 ALA A N 1
ATOM 699 C CA . ALA A 1 87 ? 2.046 13.922 4.185 1.00 94.19 87 ALA A CA 1
ATOM 700 C C . ALA A 1 87 ? 0.565 14.214 3.885 1.00 94.19 87 ALA A C 1
ATOM 702 O O . ALA A 1 87 ? 0.218 14.678 2.799 1.00 94.19 87 ALA A O 1
ATOM 703 N N . GLY A 1 88 ? -0.303 13.987 4.875 1.00 94.00 88 GLY A N 1
ATOM 704 C CA . GLY A 1 88 ? -1.738 14.269 4.758 1.00 94.00 88 GLY A CA 1
ATOM 705 C C . GLY A 1 88 ? -2.496 13.293 3.854 1.00 94.00 88 GLY A C 1
ATOM 706 O O . GLY A 1 88 ? -3.534 13.662 3.302 1.00 94.00 88 GLY A O 1
ATOM 707 N N . SER A 1 89 ? -1.987 12.069 3.679 1.00 95.88 89 SER A N 1
ATOM 708 C CA . SER A 1 89 ? -2.665 11.053 2.877 1.00 95.88 89 SER A CA 1
ATOM 709 C C . SER A 1 89 ? -3.999 10.634 3.506 1.00 95.88 89 SER A C 1
ATOM 711 O O . SER A 1 89 ? -4.185 10.638 4.728 1.00 95.88 89 SER A O 1
ATOM 713 N N . MET A 1 90 ? -4.951 10.241 2.655 1.00 95.44 90 MET A N 1
ATOM 714 C CA . MET A 1 90 ? -6.229 9.718 3.134 1.00 95.44 90 MET A CA 1
ATOM 715 C C . MET A 1 90 ? -6.057 8.373 3.853 1.00 95.44 90 MET A C 1
ATOM 717 O O . MET A 1 90 ? -6.821 8.103 4.771 1.00 95.44 90 MET A O 1
ATOM 721 N N . ASN A 1 91 ? -5.065 7.553 3.482 1.00 95.00 91 ASN A N 1
ATOM 722 C CA . ASN A 1 91 ? -4.809 6.260 4.128 1.00 95.00 91 ASN A CA 1
ATOM 723 C C . ASN A 1 91 ? -4.406 6.436 5.592 1.00 95.00 91 ASN A C 1
ATOM 725 O O . ASN A 1 91 ? -4.995 5.812 6.477 1.00 95.00 91 ASN A O 1
ATOM 729 N N . ASP A 1 92 ? -3.447 7.330 5.841 1.00 96.75 92 ASP A N 1
ATOM 730 C CA . ASP A 1 92 ? -2.962 7.629 7.186 1.00 96.75 92 ASP A CA 1
ATOM 731 C C . ASP A 1 92 ? -4.071 8.280 8.017 1.00 96.75 92 ASP A C 1
ATOM 733 O O . ASP A 1 92 ? -4.265 7.939 9.185 1.00 96.75 92 ASP A O 1
ATOM 737 N N . PHE A 1 93 ? -4.862 9.170 7.404 1.00 96.00 93 PHE A N 1
ATOM 738 C CA . PHE A 1 93 ? -6.016 9.773 8.063 1.00 96.00 93 PHE A CA 1
ATOM 739 C C . PHE A 1 93 ? -7.066 8.731 8.466 1.00 96.00 93 PHE A C 1
ATOM 741 O O . PHE A 1 93 ? -7.526 8.777 9.606 1.00 96.00 93 PHE A O 1
ATOM 748 N N . SER A 1 94 ? -7.424 7.799 7.571 1.00 95.19 94 SER A N 1
ATOM 749 C CA . SER A 1 94 ? -8.352 6.705 7.879 1.00 95.19 94 SER A CA 1
ATOM 750 C C . SER A 1 94 ? -7.881 5.934 9.103 1.00 95.19 94 SER A C 1
ATOM 752 O O . SER A 1 94 ? -8.599 5.860 10.084 1.00 95.19 94 SER A O 1
ATOM 754 N N . TYR A 1 95 ? -6.653 5.420 9.094 1.00 96.12 95 TYR A N 1
ATOM 755 C CA . TYR A 1 95 ? -6.189 4.552 10.175 1.00 96.12 95 TYR A CA 1
ATOM 756 C C . TYR A 1 95 ? -6.059 5.266 11.532 1.00 96.12 95 TYR A C 1
ATOM 758 O O . TYR A 1 95 ? -6.271 4.652 12.573 1.00 96.12 95 TYR A O 1
ATOM 766 N N . LEU A 1 96 ? -5.720 6.558 11.538 1.00 95.62 96 LEU A N 1
ATOM 767 C CA . LEU A 1 96 ? -5.482 7.306 12.778 1.00 95.62 96 LEU A CA 1
ATOM 768 C C . LEU A 1 96 ? -6.731 7.980 13.365 1.00 95.62 96 LEU A C 1
ATOM 770 O O . LEU A 1 96 ? -6.718 8.328 14.545 1.00 95.62 96 LEU A O 1
ATOM 774 N N . HIS A 1 97 ? -7.769 8.232 12.562 1.00 91.25 97 HIS A N 1
ATOM 775 C CA . HIS A 1 97 ? -8.889 9.104 12.952 1.00 91.25 97 HIS A CA 1
ATOM 776 C C . HIS A 1 97 ? -10.284 8.507 12.701 1.00 91.25 97 HIS A C 1
ATOM 778 O O . HIS A 1 97 ? -11.270 9.255 12.739 1.00 91.25 97 HIS A O 1
ATOM 784 N N . THR A 1 98 ? -10.394 7.203 12.437 1.00 78.50 98 THR A N 1
ATOM 785 C CA . THR A 1 98 ? -11.679 6.485 12.333 1.00 78.50 98 THR A CA 1
ATOM 786 C C . THR A 1 98 ? -11.718 5.314 13.287 1.00 78.50 98 THR A C 1
ATOM 788 O O . THR A 1 98 ? -12.758 5.167 13.963 1.00 78.50 98 THR A O 1
#

Solvent-accessible surface area (backbone atoms only — not comparable to full-atom values): 6034 Å² total; per-residue (Å²): 117,83,93,59,92,76,88,79,86,84,85,89,80,81,78,64,80,62,32,71,33,59,25,26,42,32,84,53,89,88,47,59,53,32,85,30,76,45,98,59,38,72,58,46,54,48,56,32,39,56,54,25,64,69,34,67,78,60,55,43,89,84,62,80,66,70,71,87,67,70,43,68,86,56,61,18,41,45,46,24,1,48,74,43,49,38,80,88,41,68,67,46,47,49,76,75,70,100

pLDDT: mean 93.89, std 5.09, range [67.69, 98.38]

Sequence (98 aa):
MQRYPFVLSANLHGGELVVTYPFDMTRTYWKAQELTPTPDDGVFRWLATVYAASNLAMASGERRRCHYDDFMRFGNVVNGASWHTVAGSMNDFSYLHT

Mean predicted aligned error: 3.22 Å

Secondary structure (DSSP, 8-state):
--SS----------SS--EEES--S-SSTT-S------TTHHHHHHHHHHHHHH-HHHH-TTPPPSSS--GGGGTTEEEHHHH---TT-HHHHHHHH-

Radius of gyration: 13.83 Å; Cα contacts (8 Å, |Δi|>4): 146; chains: 1; bounding box: 35×27×33 Å